Protein AF-R6Z189-F1 (afdb_monomer)

Foldseek 3Di:
DDPVVLVVQLCCQQVVVHKDKFFWDAPVVVVVCVVCVVVSPNQPWDWALPDPPWRTIMIMGHDCVRNVHDDDDPDDDDDDDDPCNVPDDDDDPCNVVVVCVVVVHDPRNDTDD

Structure (mmCIF, N/CA/C/O backbone):
data_AF-R6Z189-F1
#
_entry.id   AF-R6Z189-F1
#
loop_
_atom_site.group_PDB
_atom_site.id
_atom_site.type_symbol
_atom_site.label_atom_id
_atom_site.label_alt_id
_atom_site.label_comp_id
_atom_site.label_asym_id
_atom_site.label_entity_id
_atom_site.label_seq_id
_atom_site.pdbx_PDB_ins_code
_atom_site.Cartn_x
_atom_site.Cartn_y
_atom_site.Cartn_z
_atom_site.occupancy
_atom_site.B_iso_or_equiv
_atom_site.auth_seq_id
_atom_site.auth_comp_id
_atom_site.auth_asym_id
_atom_site.auth_atom_id
_atom_site.pdbx_PDB_model_num
ATOM 1 N N . MET A 1 1 ? -5.215 8.478 -4.243 1.00 91.06 1 MET A N 1
ATOM 2 C CA . MET A 1 1 ? -5.756 8.065 -2.930 1.00 91.06 1 MET A CA 1
ATOM 3 C C . MET A 1 1 ? -6.092 9.303 -2.114 1.00 91.06 1 MET A C 1
ATOM 5 O O . MET A 1 1 ? -5.331 10.253 -2.167 1.00 91.06 1 MET A O 1
ATOM 9 N N . THR A 1 2 ? -7.221 9.329 -1.402 1.00 93.31 2 THR A N 1
ATOM 10 C CA . THR A 1 2 ? -7.619 10.472 -0.554 1.00 93.31 2 THR A CA 1
ATOM 11 C C . THR A 1 2 ? -7.824 10.024 0.890 1.00 93.31 2 THR A C 1
ATOM 13 O O . THR A 1 2 ? -8.087 8.846 1.145 1.00 93.31 2 THR A O 1
ATOM 16 N N . LYS A 1 3 ? -7.769 10.965 1.842 1.00 95.25 3 LYS A N 1
ATOM 17 C CA . LYS A 1 3 ? -8.088 10.696 3.258 1.00 95.25 3 LYS A CA 1
ATOM 18 C C . LYS A 1 3 ? -9.476 10.090 3.447 1.00 95.25 3 LYS A C 1
ATOM 20 O O . LYS A 1 3 ? -9.632 9.171 4.242 1.00 95.25 3 LYS A O 1
ATOM 25 N N . GLU A 1 4 ? -10.467 10.588 2.711 1.00 96.94 4 GLU A N 1
ATOM 26 C CA . GLU A 1 4 ? -11.837 10.060 2.747 1.00 96.94 4 GLU A CA 1
ATOM 27 C C . GLU A 1 4 ? -11.868 8.603 2.289 1.00 96.94 4 GLU A C 1
ATOM 29 O O . GLU A 1 4 ? -12.396 7.750 2.993 1.00 96.94 4 GLU A O 1
ATOM 34 N N . ARG A 1 5 ? -11.177 8.277 1.190 1.00 97.38 5 ARG A N 1
ATOM 35 C CA . ARG A 1 5 ? -11.113 6.900 0.695 1.00 97.38 5 ARG A CA 1
ATOM 36 C C . ARG A 1 5 ? -10.431 5.947 1.681 1.00 97.38 5 ARG A C 1
ATOM 38 O O . ARG A 1 5 ? -10.851 4.798 1.789 1.00 97.38 5 ARG A O 1
ATOM 45 N N . LEU A 1 6 ? -9.396 6.405 2.389 1.00 97.94 6 LEU A N 1
ATOM 46 C CA . LEU A 1 6 ? -8.727 5.630 3.441 1.00 97.94 6 LEU A CA 1
ATOM 47 C C . LEU A 1 6 ? -9.668 5.357 4.623 1.00 97.94 6 LEU A C 1
ATOM 49 O O . LEU A 1 6 ? -9.723 4.227 5.103 1.00 97.94 6 LEU A O 1
ATOM 53 N N . LYS A 1 7 ? -10.443 6.363 5.046 1.00 98.06 7 LYS A N 1
ATOM 54 C CA . LYS A 1 7 ? -11.479 6.214 6.079 1.00 98.06 7 LYS A CA 1
ATOM 55 C C . LYS A 1 7 ? -12.562 5.228 5.650 1.00 98.06 7 LYS A C 1
ATOM 57 O O . LYS A 1 7 ? -12.912 4.357 6.436 1.00 98.06 7 LYS A O 1
ATOM 62 N N . ASP A 1 8 ? -13.016 5.298 4.401 1.00 98.19 8 ASP A N 1
ATOM 63 C CA . ASP A 1 8 ? -14.012 4.364 3.866 1.00 98.19 8 ASP A CA 1
ATOM 64 C C . ASP A 1 8 ? -13.505 2.916 3.865 1.00 98.19 8 ASP A C 1
ATOM 66 O O . ASP A 1 8 ? -14.247 1.997 4.198 1.00 98.19 8 ASP A O 1
ATOM 70 N N . LEU A 1 9 ? -12.243 2.687 3.483 1.00 98.31 9 LEU A N 1
ATOM 71 C CA . LEU A 1 9 ? -11.640 1.349 3.497 1.00 98.31 9 LEU A CA 1
ATOM 72 C C . LEU A 1 9 ? -11.519 0.799 4.925 1.00 98.31 9 LEU A C 1
ATOM 74 O O . LEU A 1 9 ? -11.899 -0.348 5.168 1.00 98.31 9 LEU A O 1
ATOM 78 N N . ALA A 1 10 ? -11.047 1.622 5.864 1.00 98.31 10 ALA A N 1
ATOM 79 C CA . ALA A 1 10 ? -10.958 1.267 7.278 1.00 98.31 10 ALA A CA 1
ATOM 80 C C . ALA A 1 10 ? -12.338 0.927 7.868 1.00 98.31 10 ALA A C 1
ATOM 82 O O . ALA A 1 10 ? -12.503 -0.126 8.483 1.00 98.31 10 ALA A O 1
ATOM 83 N N . GLU A 1 11 ? -13.347 1.761 7.604 1.00 98.31 11 GLU A N 1
ATOM 84 C CA . GLU A 1 11 ? -14.718 1.552 8.077 1.00 98.31 11 GLU A CA 1
ATOM 85 C C . GLU A 1 11 ? -15.339 0.289 7.473 1.00 98.31 11 GLU A C 1
ATOM 87 O O . GLU A 1 11 ? -15.950 -0.509 8.181 1.00 98.31 11 GLU A O 1
ATOM 92 N N . VAL A 1 12 ? -15.162 0.052 6.169 1.00 98.19 12 VAL A N 1
ATOM 93 C CA . VAL A 1 12 ? -15.643 -1.178 5.519 1.00 98.19 12 VAL A CA 1
ATOM 94 C C . VAL A 1 12 ? -14.967 -2.407 6.118 1.00 98.19 12 VAL A C 1
ATOM 96 O O . VAL A 1 12 ? -15.645 -3.405 6.356 1.00 98.19 12 VAL A O 1
ATOM 99 N N . SER A 1 13 ? -13.658 -2.341 6.372 1.00 98.12 13 SER A N 1
ATOM 100 C CA . SER A 1 13 ? -12.909 -3.441 6.980 1.00 98.12 13 SER A CA 1
ATOM 101 C C . SER A 1 13 ? -13.456 -3.786 8.361 1.00 98.12 13 SER A C 1
ATOM 103 O O . SER A 1 13 ? -13.832 -4.929 8.621 1.00 98.12 13 SER A O 1
ATOM 105 N N . PHE A 1 14 ? -13.577 -2.768 9.212 1.00 97.38 14 PHE A N 1
ATOM 106 C CA . PHE A 1 14 ? -14.034 -2.906 10.587 1.00 97.38 14 PHE A CA 1
ATOM 107 C C . PHE A 1 14 ? -15.502 -3.351 10.679 1.00 97.38 14 PHE A C 1
ATOM 109 O O . PHE A 1 14 ? -15.822 -4.311 11.373 1.00 97.38 14 PHE A O 1
ATOM 116 N N . SER A 1 15 ? -16.403 -2.698 9.940 1.00 96.75 15 SER A N 1
ATOM 117 C CA . SER A 1 15 ? -17.846 -2.969 10.018 1.00 96.75 15 SER A CA 1
ATOM 118 C C . SER A 1 15 ? -18.260 -4.302 9.391 1.00 96.75 15 SER A C 1
ATOM 120 O O . SER A 1 15 ? -19.250 -4.898 9.816 1.00 96.75 15 SER A O 1
ATOM 122 N N . GLN A 1 16 ? -17.533 -4.775 8.374 1.00 96.44 16 GLN A N 1
ATOM 123 C CA . GLN A 1 16 ? -17.882 -5.994 7.636 1.00 96.44 16 GLN A CA 1
ATOM 124 C C . GLN A 1 16 ? -17.000 -7.192 7.994 1.00 96.44 16 GLN A C 1
ATOM 126 O O . GLN A 1 16 ? -17.260 -8.287 7.498 1.00 96.44 16 GLN A O 1
ATOM 131 N N . GLY A 1 17 ? -15.977 -7.000 8.832 1.00 95.38 17 GLY A N 1
ATOM 132 C CA . GLY A 1 17 ? -15.070 -8.064 9.258 1.00 95.38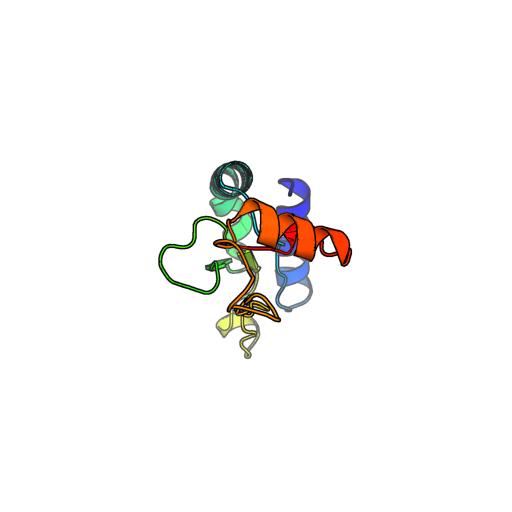 17 GLY A CA 1
ATOM 133 C C . GLY A 1 17 ? -14.297 -8.689 8.096 1.00 95.38 17 GLY A C 1
ATOM 134 O O . GLY A 1 17 ? -14.162 -9.911 8.042 1.00 95.38 17 GLY A O 1
ATOM 135 N N . ARG A 1 18 ? -13.868 -7.876 7.120 1.00 96.56 18 ARG A N 1
ATOM 136 C CA . ARG A 1 18 ? -13.133 -8.352 5.938 1.00 96.56 18 ARG A CA 1
ATOM 137 C C . ARG A 1 18 ? -11.940 -7.476 5.620 1.00 96.56 18 ARG A C 1
ATOM 139 O O . ARG A 1 18 ? -11.997 -6.268 5.808 1.00 96.56 18 ARG A O 1
ATOM 146 N N . TYR A 1 19 ? -10.898 -8.062 5.045 1.00 98.44 19 TYR A N 1
ATOM 147 C CA . TYR A 1 19 ? -9.748 -7.284 4.608 1.00 98.44 19 TYR A CA 1
ATOM 148 C C . TYR A 1 19 ? -10.112 -6.326 3.478 1.00 98.44 19 TYR A C 1
ATOM 150 O O . TYR A 1 19 ? -10.880 -6.645 2.565 1.00 98.44 19 TYR A O 1
ATOM 158 N N . THR A 1 20 ? -9.529 -5.134 3.534 1.00 98.44 20 THR A N 1
ATOM 159 C CA . THR A 1 20 ? -9.571 -4.182 2.426 1.00 98.44 20 THR A CA 1
ATOM 160 C C . THR A 1 20 ? -8.175 -3.673 2.123 1.00 98.44 20 THR A C 1
ATOM 162 O O . THR A 1 20 ? -7.288 -3.685 2.977 1.00 98.44 20 THR A O 1
ATOM 165 N N . PHE A 1 21 ? -7.975 -3.244 0.881 1.00 98.38 21 PHE A N 1
ATOM 166 C CA . PHE A 1 21 ? -6.663 -2.897 0.362 1.00 98.38 21 PHE A CA 1
ATOM 167 C C . PHE A 1 21 ? -6.732 -1.583 -0.400 1.00 98.38 21 PHE A C 1
ATOM 169 O O . PHE A 1 21 ? -7.707 -1.302 -1.103 1.00 98.38 21 PHE A O 1
ATOM 176 N N . THR A 1 22 ? -5.678 -0.786 -0.286 1.00 98.12 22 THR A N 1
ATOM 177 C CA . THR A 1 22 ? -5.448 0.322 -1.209 1.00 98.12 22 THR A CA 1
ATOM 178 C C . THR A 1 22 ? -4.856 -0.192 -2.523 1.00 98.12 22 THR A C 1
ATOM 180 O O . THR A 1 22 ? -4.418 -1.334 -2.638 1.00 98.12 22 THR A O 1
ATOM 183 N N . HIS A 1 23 ? -4.772 0.683 -3.519 1.00 97.12 23 HIS A N 1
ATOM 184 C CA . HIS A 1 23 ? -3.765 0.540 -4.570 1.00 97.12 23 HIS A CA 1
ATOM 185 C C . HIS A 1 23 ? -2.363 0.876 -4.021 1.00 97.12 23 HIS A C 1
ATOM 187 O O . HIS A 1 23 ? -2.221 1.206 -2.838 1.00 97.12 23 HIS A O 1
ATOM 193 N N . PHE A 1 24 ? -1.321 0.792 -4.852 1.00 97.50 24 PHE A N 1
ATOM 194 C CA . PHE A 1 24 ? 0.002 1.265 -4.452 1.00 97.50 24 PHE A CA 1
ATOM 195 C C . PHE A 1 24 ? -0.014 2.781 -4.277 1.00 97.50 24 PHE A C 1
ATOM 197 O O . PHE A 1 24 ? -0.379 3.528 -5.184 1.00 97.50 24 PHE A O 1
ATOM 204 N N . LEU A 1 25 ? 0.428 3.224 -3.109 1.00 97.25 25 LEU A N 1
ATOM 205 C CA . LEU A 1 25 ? 0.534 4.622 -2.741 1.00 97.25 25 LEU A CA 1
ATOM 206 C C . LEU A 1 25 ? 1.895 5.176 -3.152 1.00 97.25 25 LEU A C 1
ATOM 208 O O . LEU A 1 25 ? 2.946 4.588 -2.877 1.00 97.25 25 LEU A O 1
ATOM 212 N N . SER A 1 26 ? 1.879 6.349 -3.774 1.00 94.94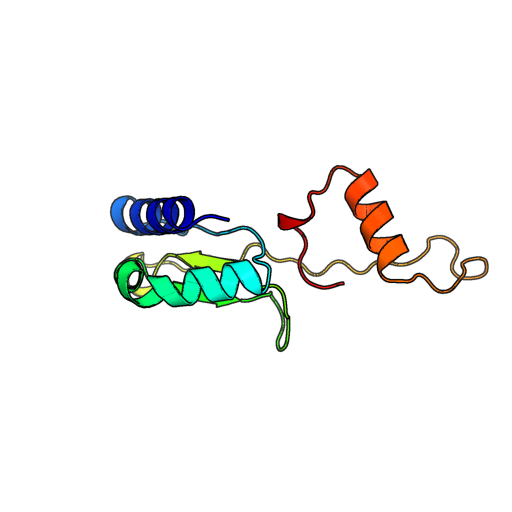 26 SER A N 1
ATOM 213 C CA . SER A 1 26 ? 3.067 7.189 -3.923 1.00 94.94 26 SER A CA 1
ATOM 214 C C . SER A 1 26 ? 3.558 7.707 -2.566 1.00 94.94 26 SER A C 1
ATOM 216 O O . SER A 1 26 ? 2.814 7.693 -1.588 1.00 94.94 26 SER A O 1
ATOM 218 N N . LEU A 1 27 ? 4.793 8.216 -2.506 1.00 94.50 27 LEU A N 1
ATOM 219 C CA . LEU A 1 27 ? 5.355 8.792 -1.274 1.00 94.50 27 LEU A CA 1
ATOM 220 C C . LEU A 1 27 ? 4.474 9.910 -0.694 1.00 94.50 27 LEU A C 1
ATOM 222 O O . LEU A 1 27 ? 4.225 9.933 0.502 1.00 94.50 27 LEU A O 1
ATOM 226 N N . ALA A 1 28 ? 3.924 10.779 -1.548 1.00 95.31 28 ALA A N 1
ATOM 227 C CA . ALA A 1 28 ? 3.032 11.852 -1.108 1.00 95.31 28 ALA A CA 1
ATOM 228 C C . ALA A 1 28 ? 1.726 11.320 -0.486 1.00 95.31 28 ALA A C 1
ATOM 230 O O . ALA A 1 28 ? 1.242 11.860 0.504 1.00 95.31 28 ALA A O 1
ATOM 231 N N . GLU A 1 29 ? 1.161 10.246 -1.042 1.00 96.94 29 GLU A N 1
ATOM 232 C CA . GLU A 1 29 ? -0.041 9.611 -0.487 1.00 96.94 29 GLU A CA 1
ATOM 233 C C . GLU A 1 29 ? 0.263 8.836 0.801 1.00 96.94 29 GLU A C 1
ATOM 235 O O . GLU A 1 29 ? -0.586 8.772 1.688 1.00 96.94 29 GLU A O 1
ATOM 240 N N . GLN A 1 30 ? 1.465 8.264 0.923 1.00 97.12 30 GLN A N 1
ATOM 241 C CA . GLN A 1 30 ? 1.930 7.636 2.161 1.00 97.12 30 GLN A CA 1
ATOM 242 C C . GLN A 1 30 ? 2.101 8.674 3.270 1.00 97.12 30 GLN A C 1
ATOM 244 O O . GLN A 1 30 ? 1.600 8.461 4.372 1.00 97.12 30 GLN A O 1
ATOM 249 N N . ASP A 1 31 ? 2.726 9.816 2.974 1.00 96.69 31 ASP A N 1
ATOM 250 C CA . ASP A 1 31 ? 2.827 10.935 3.913 1.00 96.69 31 ASP A CA 1
ATOM 251 C C . ASP A 1 31 ? 1.435 11.375 4.377 1.00 96.69 31 ASP A C 1
ATOM 253 O O . ASP A 1 31 ? 1.189 11.529 5.575 1.00 96.69 31 ASP A O 1
ATOM 257 N N . GLU A 1 32 ? 0.489 11.510 3.443 1.00 96.56 32 GLU A N 1
ATOM 258 C CA . GLU A 1 32 ? -0.889 11.864 3.764 1.00 96.56 32 GLU A CA 1
ATOM 259 C C . GLU A 1 32 ? -1.569 10.812 4.653 1.00 96.56 32 GLU A C 1
ATOM 261 O O . GLU A 1 32 ? -2.230 11.175 5.633 1.00 96.56 32 GLU A O 1
ATOM 266 N N . PHE A 1 33 ? -1.373 9.525 4.360 1.00 97.81 33 PHE A N 1
ATOM 267 C CA . PHE A 1 33 ? -1.850 8.425 5.191 1.00 97.81 33 PHE A CA 1
ATOM 268 C C . PHE A 1 33 ? -1.290 8.504 6.614 1.00 97.81 33 PHE A C 1
ATOM 270 O O . PHE A 1 33 ? -2.071 8.453 7.562 1.00 97.81 33 PHE A O 1
ATOM 277 N N . TYR A 1 34 ? 0.020 8.700 6.790 1.00 97.56 34 TYR A N 1
ATOM 278 C CA . TYR A 1 34 ? 0.629 8.772 8.121 1.00 97.56 34 TYR A CA 1
ATOM 279 C C . TYR A 1 34 ? 0.093 9.938 8.960 1.00 97.56 34 TYR A C 1
ATOM 281 O O . TYR A 1 34 ? 0.072 9.847 10.187 1.00 97.56 34 TYR A O 1
ATOM 289 N N . THR A 1 35 ? -0.419 11.004 8.332 1.00 97.62 35 THR A N 1
ATOM 290 C CA . THR A 1 35 ? -1.092 12.084 9.076 1.00 97.62 35 THR A CA 1
ATOM 291 C C . THR A 1 35 ? -2.413 11.659 9.721 1.00 97.62 35 THR A C 1
ATOM 293 O O . THR A 1 35 ? -2.815 12.273 10.706 1.00 97.62 35 THR A O 1
ATOM 296 N N . ILE A 1 36 ? -3.086 10.636 9.184 1.00 97.38 36 ILE A N 1
ATOM 297 C CA . ILE A 1 36 ? -4.381 10.139 9.679 1.00 97.38 36 ILE A CA 1
ATOM 298 C C . ILE A 1 36 ? -4.317 8.712 10.235 1.00 97.38 36 ILE A C 1
ATOM 300 O O . ILE A 1 36 ? -5.296 8.249 10.808 1.00 97.38 36 ILE A O 1
ATOM 304 N N . GLU A 1 37 ? -3.185 8.018 10.101 1.00 98.06 37 GLU A N 1
ATOM 305 C CA . GLU A 1 37 ? -2.957 6.650 10.589 1.00 98.06 37 GLU A CA 1
ATOM 306 C C . GLU A 1 37 ? -3.435 6.437 12.036 1.00 98.06 37 GLU A C 1
ATOM 308 O O . GLU A 1 37 ? -4.165 5.469 12.257 1.00 98.06 37 GLU A O 1
ATOM 313 N N . PRO A 1 38 ? -3.175 7.350 13.001 1.00 98.12 38 PRO A N 1
ATOM 314 C CA . PRO A 1 38 ? -3.682 7.201 14.365 1.00 98.12 38 PRO A CA 1
ATOM 315 C C . PRO A 1 38 ? -5.211 7.123 14.468 1.00 98.12 38 PRO A C 1
ATOM 317 O O . PRO A 1 38 ? -5.719 6.421 15.340 1.00 98.12 38 PRO A O 1
ATOM 320 N N . GLU A 1 39 ? -5.946 7.812 13.587 1.00 97.81 39 GLU A N 1
ATOM 321 C CA . GLU A 1 39 ? -7.415 7.779 13.544 1.00 97.81 39 GLU A CA 1
ATOM 322 C C . GLU A 1 39 ? -7.946 6.448 13.001 1.00 97.81 39 GLU A C 1
ATOM 324 O O . GLU A 1 39 ? -9.086 6.101 13.281 1.00 97.81 39 GLU A O 1
ATOM 329 N N . LEU A 1 40 ? -7.143 5.710 12.230 1.00 98.06 40 LEU A N 1
ATOM 330 C CA . LEU A 1 40 ? -7.555 4.503 11.505 1.00 98.06 40 LEU A CA 1
ATOM 331 C C . LEU A 1 40 ? -7.157 3.198 12.210 1.00 98.06 40 LEU A C 1
ATOM 333 O O . LEU A 1 40 ? -7.537 2.119 11.760 1.00 98.06 40 LEU A O 1
ATOM 337 N N . ARG A 1 41 ? -6.398 3.270 13.314 1.00 96.69 41 ARG A N 1
ATOM 338 C CA . ARG A 1 41 ? -5.834 2.092 14.006 1.00 96.69 41 ARG A CA 1
ATOM 339 C C . ARG A 1 41 ? -6.869 1.060 14.440 1.00 96.69 41 ARG A C 1
ATOM 341 O O . ARG A 1 41 ? -6.530 -0.113 14.544 1.00 96.69 41 ARG A O 1
ATOM 348 N N . TYR A 1 42 ? -8.109 1.488 14.674 1.00 96.44 42 TYR A N 1
ATOM 349 C CA . TYR A 1 42 ? -9.212 0.602 15.047 1.00 96.44 42 TYR A CA 1
ATOM 350 C C . TYR A 1 42 ? -9.518 -0.463 13.983 1.00 96.44 42 TYR A C 1
ATOM 352 O O . TYR A 1 42 ? -10.093 -1.486 14.319 1.00 96.44 42 TYR A O 1
ATOM 360 N N . ALA A 1 43 ? -9.156 -0.237 12.716 1.00 97.25 43 ALA A N 1
ATOM 361 C CA . ALA A 1 43 ? -9.446 -1.165 11.627 1.00 97.25 43 ALA A CA 1
ATOM 362 C C . ALA A 1 43 ? -8.345 -2.218 11.403 1.00 97.25 43 ALA A C 1
ATOM 364 O O . ALA A 1 43 ? -8.472 -3.020 10.478 1.00 97.25 43 ALA A O 1
ATOM 365 N N . GLY A 1 44 ? -7.264 -2.198 12.197 1.00 97.12 44 GLY A N 1
ATOM 366 C CA . GLY A 1 44 ? -6.044 -2.976 11.956 1.00 97.12 44 GLY A CA 1
ATOM 367 C C . GLY A 1 44 ? -5.294 -2.464 10.725 1.00 97.12 44 GLY A C 1
ATOM 368 O O . GLY A 1 44 ? -5.892 -2.253 9.679 1.00 97.12 44 GLY A O 1
ATOM 369 N N . ILE A 1 45 ? -3.987 -2.219 10.826 1.00 98.00 45 ILE A N 1
ATOM 370 C CA . ILE A 1 45 ? -3.205 -1.619 9.733 1.00 98.00 45 ILE A CA 1
ATOM 371 C C . ILE A 1 45 ? -1.956 -2.454 9.481 1.00 98.00 45 ILE A C 1
ATOM 373 O O . ILE A 1 45 ? -1.177 -2.730 10.390 1.00 98.00 45 ILE A O 1
ATOM 377 N N . THR A 1 46 ? -1.729 -2.818 8.223 1.00 97.56 46 THR A N 1
ATOM 378 C CA . THR A 1 46 ? -0.460 -3.377 7.749 1.00 97.56 46 THR A CA 1
ATOM 379 C C . THR A 1 46 ? -0.042 -2.655 6.472 1.00 97.56 46 THR A C 1
ATOM 381 O O . THR A 1 46 ? -0.883 -2.379 5.619 1.00 97.56 46 THR A O 1
ATOM 384 N N . VAL A 1 47 ? 1.251 -2.369 6.317 1.00 97.12 47 VAL A N 1
ATOM 385 C CA . VAL A 1 47 ? 1.811 -1.697 5.135 1.00 97.12 47 VAL A CA 1
ATOM 386 C C . VAL A 1 47 ? 2.847 -2.613 4.489 1.00 97.12 47 VAL A C 1
ATOM 388 O O . VAL A 1 47 ? 3.704 -3.154 5.186 1.00 97.12 47 VAL A O 1
ATOM 391 N N . SER A 1 48 ? 2.750 -2.825 3.176 1.00 96.88 48 SER A N 1
ATOM 392 C CA . SER A 1 48 ? 3.714 -3.634 2.424 1.00 96.88 48 SER A CA 1
ATOM 393 C C . SER A 1 48 ? 3.735 -3.276 0.939 1.00 96.88 48 SER A C 1
ATOM 395 O O . SER A 1 48 ? 2.688 -3.107 0.318 1.00 96.88 48 SER A O 1
ATOM 397 N N . GLY A 1 49 ? 4.927 -3.222 0.345 1.00 95.19 49 GLY A N 1
ATOM 398 C CA . GLY A 1 49 ? 5.135 -3.117 -1.101 1.00 95.19 49 GLY A CA 1
ATOM 399 C C . GLY A 1 49 ? 5.457 -4.462 -1.759 1.00 95.19 49 GLY A C 1
ATOM 400 O O . GLY A 1 49 ? 5.790 -4.509 -2.940 1.00 95.19 49 GLY A O 1
ATOM 401 N N . GLY A 1 50 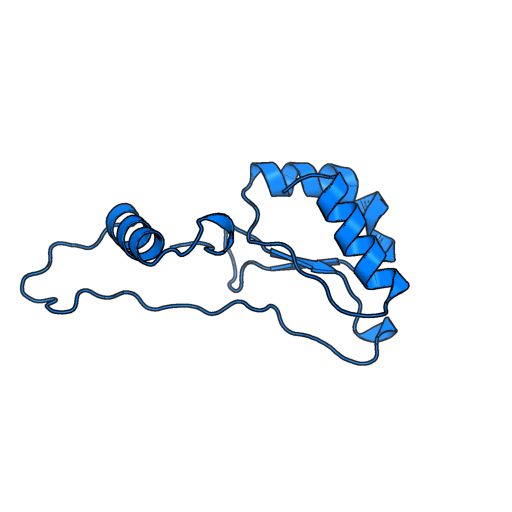? 5.364 -5.568 -1.010 1.00 93.12 50 GLY A N 1
ATOM 402 C CA . GLY A 1 50 ? 5.616 -6.936 -1.481 1.00 93.12 50 GLY A CA 1
ATOM 403 C C . GLY A 1 50 ? 7.065 -7.417 -1.346 1.00 93.12 50 GLY A C 1
ATOM 404 O O . GLY A 1 50 ? 7.288 -8.623 -1.287 1.00 93.12 50 GLY A O 1
ATOM 405 N N . CYS A 1 51 ? 8.029 -6.500 -1.233 1.00 89.81 51 CYS A N 1
ATOM 406 C CA . CYS A 1 51 ? 9.440 -6.786 -0.965 1.00 89.81 51 CYS A CA 1
ATOM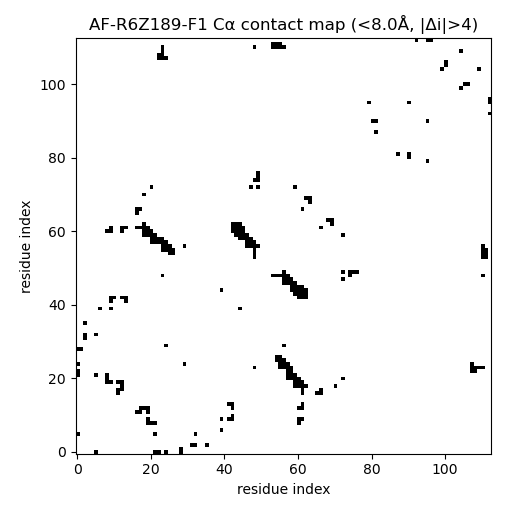 407 C C . CYS A 1 51 ? 10.032 -5.732 -0.019 1.00 89.81 51 CYS A C 1
ATOM 409 O O . CYS A 1 51 ? 9.557 -4.593 0.031 1.00 89.81 51 CYS A O 1
ATOM 411 N N . ASP A 1 52 ? 11.115 -6.093 0.667 1.00 89.38 52 ASP A N 1
ATOM 412 C CA . ASP A 1 52 ? 11.867 -5.167 1.514 1.00 89.38 52 ASP A CA 1
ATOM 413 C C . ASP A 1 52 ? 12.455 -4.011 0.693 1.00 89.38 52 ASP A C 1
ATOM 415 O O . ASP A 1 52 ? 13.019 -4.214 -0.383 1.00 89.38 52 ASP A O 1
ATOM 419 N N . GLY A 1 53 ? 12.347 -2.791 1.226 1.00 89.25 53 GLY A N 1
ATOM 420 C CA . GLY A 1 53 ? 12.945 -1.592 0.627 1.00 89.25 53 GLY A CA 1
ATOM 421 C C . GLY A 1 53 ? 12.191 -1.008 -0.570 1.00 89.25 53 GLY A C 1
ATOM 422 O O . GLY A 1 53 ? 12.747 -0.165 -1.266 1.00 89.25 53 GLY A O 1
ATOM 423 N N . THR A 1 54 ? 10.952 -1.436 -0.809 1.00 93.44 54 THR A N 1
ATOM 424 C CA . THR A 1 54 ? 10.085 -0.849 -1.840 1.00 93.44 54 THR A CA 1
ATOM 425 C C . THR A 1 54 ? 9.665 0.582 -1.473 1.00 93.44 54 THR A C 1
ATOM 427 O O . THR A 1 54 ? 9.354 0.875 -0.319 1.00 93.44 54 THR A O 1
ATOM 430 N N . GLU A 1 55 ? 9.639 1.496 -2.439 1.00 94.44 55 GLU A N 1
ATOM 431 C CA . GLU A 1 55 ? 9.175 2.874 -2.253 1.00 94.44 55 GLU A CA 1
ATOM 432 C C . GLU A 1 55 ? 7.650 2.942 -2.290 1.00 94.44 55 GLU A C 1
ATOM 434 O O . GLU A 1 55 ? 7.034 3.625 -1.472 1.00 94.44 55 GLU A O 1
ATOM 439 N N . ARG A 1 56 ? 7.018 2.229 -3.227 1.00 95.62 56 ARG A N 1
ATOM 440 C CA . ARG A 1 56 ? 5.558 2.170 -3.335 1.00 95.62 56 ARG A CA 1
ATOM 441 C C . ARG A 1 56 ? 4.984 1.091 -2.433 1.00 95.62 56 ARG A C 1
ATOM 443 O O . ARG A 1 56 ? 5.287 -0.089 -2.582 1.00 95.62 56 ARG A O 1
ATOM 450 N N . GLN A 1 57 ? 4.085 1.502 -1.547 1.00 97.12 57 GLN A N 1
ATOM 451 C CA . GLN A 1 57 ? 3.486 0.637 -0.536 1.00 97.12 57 GLN A CA 1
ATOM 452 C C . GLN A 1 57 ? 1.978 0.488 -0.744 1.00 97.12 57 GLN A C 1
ATOM 454 O O . GLN A 1 57 ? 1.312 1.417 -1.195 1.00 97.12 57 GLN A O 1
ATOM 459 N N . MET A 1 58 ? 1.428 -0.662 -0.375 1.00 98.00 58 MET A N 1
ATOM 460 C CA . MET A 1 58 ? -0.007 -0.899 -0.239 1.00 98.00 58 MET A CA 1
ATOM 461 C C . MET A 1 58 ? -0.372 -0.948 1.245 1.00 98.00 58 MET A C 1
ATOM 463 O O . MET A 1 58 ? 0.390 -1.469 2.060 1.00 98.00 58 MET A O 1
ATOM 467 N N . ILE A 1 59 ? -1.551 -0.440 1.593 1.00 98.19 59 ILE A N 1
ATOM 468 C CA . ILE A 1 59 ? -2.117 -0.544 2.937 1.00 98.19 59 ILE A CA 1
ATOM 469 C C . ILE A 1 59 ? -3.193 -1.621 2.918 1.00 98.19 59 ILE A C 1
ATOM 471 O O . ILE A 1 59 ? -4.074 -1.610 2.057 1.00 98.19 59 ILE A O 1
ATOM 475 N N . ARG A 1 60 ? -3.122 -2.529 3.888 1.00 98.31 60 ARG A N 1
ATOM 476 C CA . ARG A 1 60 ? -4.153 -3.514 4.206 1.00 98.31 60 ARG A CA 1
ATOM 477 C C . ARG A 1 60 ? -4.810 -3.115 5.520 1.00 98.31 60 ARG A C 1
ATOM 479 O O . ARG A 1 60 ? -4.108 -2.949 6.520 1.00 98.31 60 ARG A O 1
ATOM 486 N N . PHE A 1 61 ? -6.134 -3.015 5.510 1.00 98.56 61 PHE A N 1
ATOM 487 C CA . PHE A 1 61 ? -6.935 -2.935 6.726 1.00 98.56 61 PHE A CA 1
ATOM 488 C C . PHE A 1 61 ? -7.468 -4.315 7.098 1.00 98.56 61 PHE A C 1
ATOM 490 O O . PHE A 1 61 ? -7.843 -5.082 6.209 1.00 98.56 61 PHE A O 1
ATOM 497 N N . GLY A 1 62 ? -7.480 -4.618 8.393 1.00 97.69 62 GLY A N 1
ATOM 498 C CA . GLY A 1 62 ? -7.940 -5.880 8.970 1.00 97.69 62 GLY A CA 1
ATOM 499 C C . GLY A 1 62 ? -6.929 -6.504 9.932 1.00 97.69 62 GLY A C 1
ATOM 500 O O . GLY A 1 62 ? -5.718 -6.306 9.802 1.00 97.69 62 GLY A O 1
ATOM 501 N N . SER A 1 63 ? -7.426 -7.291 10.887 1.00 95.12 63 SER A N 1
ATOM 502 C CA . SER A 1 63 ? -6.622 -8.009 11.885 1.00 95.12 63 SER A CA 1
ATOM 503 C C . SER A 1 63 ? -6.924 -9.511 11.825 1.00 95.12 63 SER A C 1
ATOM 505 O O . SER A 1 63 ? -8.095 -9.892 11.899 1.00 95.12 63 SER A O 1
ATOM 507 N N . PRO A 1 64 ? -5.895 -10.378 11.723 1.00 93.88 64 PRO A N 1
ATOM 508 C CA . PRO A 1 64 ? -6.093 -11.822 11.812 1.00 93.88 64 PRO A CA 1
ATOM 509 C C . PRO A 1 64 ? -6.710 -12.255 13.142 1.00 93.88 64 PRO A C 1
ATOM 511 O O . PRO A 1 64 ? -7.489 -13.207 13.180 1.00 93.88 64 PRO A O 1
ATOM 514 N N . GLU A 1 65 ? -6.376 -11.557 14.230 1.00 92.56 65 GLU A N 1
ATOM 515 C CA . GLU A 1 65 ? -6.918 -11.827 15.559 1.00 92.56 65 GLU A CA 1
ATOM 516 C C . GLU A 1 65 ? -8.423 -11.547 15.631 1.00 92.56 65 GLU A C 1
ATOM 518 O O . GLU A 1 65 ? -9.160 -12.330 16.229 1.00 92.56 65 GLU A O 1
ATOM 523 N N . GLU A 1 66 ? -8.884 -10.457 15.012 1.00 91.94 66 GLU A N 1
ATOM 524 C CA . GLU A 1 66 ? -10.301 -10.081 15.001 1.00 91.94 66 GLU A CA 1
ATOM 525 C C . GLU A 1 66 ? -11.118 -10.913 14.010 1.00 91.94 66 GLU A C 1
ATOM 527 O O . GLU A 1 66 ? -12.244 -11.311 14.311 1.00 91.94 66 GLU A O 1
ATOM 532 N N . PHE A 1 67 ? -10.565 -11.187 12.827 1.00 94.75 67 PHE A N 1
ATOM 533 C CA . PHE A 1 67 ? -11.305 -11.843 11.747 1.00 94.75 67 PHE A CA 1
ATOM 534 C C . PHE A 1 67 ? -11.215 -13.373 11.811 1.00 94.75 67 PHE A C 1
ATOM 536 O O . PHE A 1 67 ? -12.057 -14.069 11.244 1.00 94.75 67 PHE A O 1
ATOM 543 N N . GLY A 1 68 ? -10.212 -13.921 12.505 1.00 95.12 68 GLY A N 1
ATOM 544 C CA . GLY A 1 68 ? -9.983 -15.364 12.615 1.00 95.12 68 GLY A CA 1
ATOM 545 C C . GLY A 1 68 ? -9.393 -16.005 11.353 1.00 95.12 68 GLY A C 1
ATOM 546 O O . GLY A 1 68 ? -9.322 -17.231 11.259 1.00 95.12 68 GLY A O 1
ATOM 547 N N . TYR A 1 69 ? -8.973 -15.196 10.381 1.00 95.06 69 TYR A N 1
ATOM 548 C CA . TYR A 1 69 ? -8.271 -15.613 9.171 1.00 95.06 69 TYR A CA 1
ATOM 549 C C . TYR A 1 69 ? -7.319 -14.506 8.728 1.00 95.06 69 TYR A C 1
ATOM 551 O O . TYR A 1 69 ? -7.528 -13.352 9.079 1.00 95.06 69 TYR A O 1
ATOM 559 N N . GLU A 1 70 ? -6.301 -14.843 7.938 1.00 95.06 70 GLU A N 1
ATOM 560 C CA . GLU A 1 70 ? -5.413 -13.854 7.327 1.00 95.06 70 GLU A CA 1
ATOM 561 C C . GLU A 1 70 ? -5.544 -13.870 5.803 1.00 95.06 70 GLU A C 1
ATOM 563 O O . GLU A 1 70 ? -5.572 -14.932 5.179 1.00 95.06 70 GLU A O 1
ATOM 568 N N . GLU A 1 71 ? -5.591 -12.682 5.200 1.00 96.94 71 GLU A N 1
ATOM 569 C CA . GLU A 1 71 ? -5.548 -12.495 3.751 1.00 96.94 71 GLU A CA 1
ATOM 570 C C . GLU A 1 71 ? -4.235 -11.821 3.346 1.00 96.94 71 GLU A C 1
ATOM 572 O O . GLU A 1 71 ? -3.920 -10.716 3.795 1.00 96.94 71 GLU A O 1
ATOM 577 N N . ALA A 1 72 ? -3.443 -12.495 2.511 1.00 96.06 72 ALA A N 1
ATOM 578 C CA . ALA A 1 72 ? -2.176 -11.960 2.024 1.00 96.06 72 ALA A CA 1
ATOM 579 C C . ALA A 1 72 ? -2.391 -10.725 1.136 1.00 96.06 72 ALA A C 1
ATOM 581 O O . ALA A 1 72 ? -3.433 -10.565 0.504 1.00 96.06 72 ALA A O 1
ATOM 582 N N . PHE A 1 73 ? -1.370 -9.871 1.042 1.00 97.06 73 PHE A N 1
ATOM 583 C CA . PHE A 1 73 ? -1.390 -8.774 0.080 1.00 97.06 73 PHE A CA 1
ATOM 584 C C . PHE A 1 73 ? -1.546 -9.320 -1.349 1.00 97.06 73 PHE A C 1
ATOM 586 O O . PHE A 1 73 ? -0.815 -10.242 -1.723 1.00 97.06 73 PHE A O 1
ATOM 593 N N . PRO A 1 74 ? -2.429 -8.736 -2.178 1.00 96.12 74 PRO A N 1
ATOM 594 C CA . PRO A 1 74 ? -2.619 -9.140 -3.569 1.00 96.12 74 PRO A CA 1
ATOM 595 C C . PRO A 1 74 ? -1.497 -8.589 -4.470 1.00 96.12 74 PRO A C 1
ATOM 597 O O . PRO A 1 74 ? -1.750 -7.950 -5.489 1.00 96.12 74 PRO A O 1
ATOM 600 N N . ILE A 1 75 ? -0.238 -8.803 -4.080 1.00 96.06 75 ILE A N 1
ATOM 601 C CA . ILE A 1 75 ? 0.956 -8.312 -4.773 1.00 96.06 75 ILE A CA 1
ATOM 602 C C . ILE A 1 75 ? 1.687 -9.498 -5.401 1.00 96.06 75 ILE A C 1
ATOM 604 O O . ILE A 1 75 ? 1.966 -10.496 -4.740 1.00 96.06 75 ILE A O 1
ATOM 608 N N . SER A 1 76 ? 2.038 -9.372 -6.682 1.00 94.12 76 SER A N 1
ATOM 609 C CA . SER A 1 76 ? 2.842 -10.361 -7.402 1.00 94.12 76 SER A CA 1
ATOM 610 C C . SER A 1 76 ? 3.985 -9.679 -8.143 1.00 94.12 76 SER A C 1
ATOM 612 O O . SER A 1 76 ? 3.774 -8.700 -8.856 1.00 94.12 76 SER A O 1
ATOM 614 N N . CYS A 1 77 ? 5.191 -10.235 -8.028 1.00 91.75 77 CYS A N 1
ATOM 615 C CA . CYS A 1 77 ? 6.347 -9.786 -8.798 1.00 91.75 77 CYS A CA 1
ATOM 616 C C . CYS A 1 77 ? 6.263 -10.312 -10.239 1.00 91.75 77 CYS A C 1
ATOM 618 O O . CYS A 1 77 ? 6.011 -11.500 -10.461 1.00 91.75 77 CYS A O 1
ATOM 620 N N . ILE A 1 78 ? 6.482 -9.434 -11.220 1.00 89.31 78 ILE A N 1
ATOM 621 C CA . ILE A 1 78 ? 6.470 -9.776 -12.645 1.00 89.31 78 ILE A CA 1
ATOM 622 C C . ILE A 1 78 ? 7.867 -9.562 -13.215 1.00 89.31 78 ILE A C 1
ATOM 624 O O . ILE A 1 78 ? 8.395 -8.453 -13.225 1.00 89.31 78 ILE A O 1
ATOM 628 N N . HIS A 1 79 ? 8.452 -10.625 -13.760 1.00 88.50 79 HIS A N 1
ATOM 629 C CA . HIS A 1 79 ? 9.734 -10.532 -14.444 1.00 88.50 79 HIS A CA 1
ATOM 630 C C . HIS A 1 79 ? 9.535 -10.101 -15.903 1.00 88.50 79 HIS A C 1
ATOM 632 O O . HIS A 1 79 ? 9.074 -10.878 -16.742 1.00 88.50 79 HIS A O 1
ATOM 638 N N . CYS A 1 80 ? 9.923 -8.865 -16.212 1.00 85.06 80 CYS A N 1
ATOM 639 C CA . CYS A 1 80 ? 9.881 -8.320 -17.565 1.00 85.06 80 CYS A CA 1
ATOM 640 C C . CYS A 1 80 ? 11.194 -8.592 -18.312 1.00 85.06 80 CYS A C 1
ATOM 642 O O . CYS A 1 80 ? 12.277 -8.304 -17.808 1.00 85.06 80 CYS A O 1
ATOM 644 N N . ARG A 1 81 ? 11.106 -9.118 -19.540 1.00 83.25 81 ARG A N 1
ATOM 645 C CA . ARG A 1 81 ? 12.269 -9.324 -20.418 1.00 83.25 81 ARG A CA 1
ATOM 646 C C . ARG A 1 81 ? 11.915 -9.080 -21.885 1.00 83.25 81 ARG A C 1
ATOM 648 O O . ARG A 1 81 ? 10.805 -9.423 -22.298 1.00 83.25 81 ARG A O 1
ATOM 655 N N . PRO A 1 82 ? 12.849 -8.563 -22.700 1.00 81.88 82 PRO A N 1
ATOM 656 C CA . PRO A 1 82 ? 12.634 -8.460 -24.136 1.00 81.88 82 PRO A CA 1
ATOM 657 C C . PRO A 1 82 ? 12.487 -9.853 -24.762 1.00 81.88 82 PRO A C 1
ATOM 659 O O . PRO A 1 82 ? 13.248 -10.771 -24.446 1.00 81.88 82 PRO A O 1
ATOM 662 N N . MET A 1 83 ? 11.543 -10.004 -25.697 1.00 81.19 83 MET A N 1
ATOM 663 C CA . MET A 1 83 ? 11.319 -11.274 -26.405 1.00 81.19 83 MET A CA 1
ATOM 664 C C . MET A 1 83 ? 12.551 -11.724 -27.202 1.00 81.19 83 MET A C 1
ATOM 666 O O . MET A 1 83 ? 12.866 -12.911 -27.245 1.00 81.19 83 MET A O 1
ATOM 670 N N . ALA A 1 84 ? 13.269 -10.775 -27.807 1.00 84.69 84 ALA A N 1
ATOM 671 C CA . ALA A 1 84 ? 14.449 -11.026 -28.624 1.00 84.69 84 ALA A CA 1
ATOM 672 C C . ALA A 1 84 ? 15.688 -10.358 -28.007 1.00 84.69 84 ALA A C 1
ATOM 674 O O . ALA A 1 84 ? 16.245 -9.420 -28.567 1.00 84.69 84 ALA A O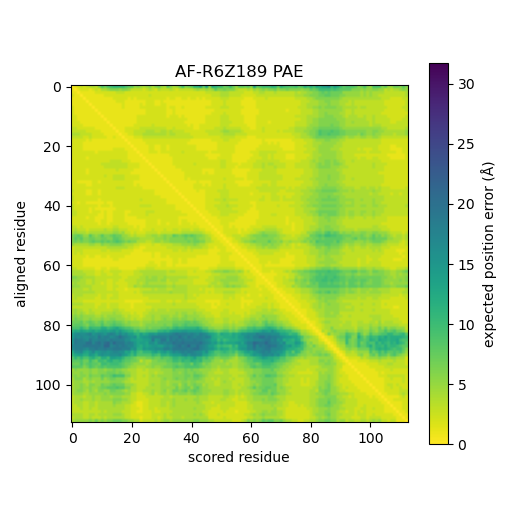 1
ATOM 675 N N . ALA A 1 85 ? 16.132 -10.852 -26.846 1.00 77.56 85 ALA A N 1
ATOM 676 C CA . ALA A 1 85 ? 17.214 -10.251 -26.051 1.00 77.56 85 ALA A CA 1
ATOM 677 C C . ALA A 1 85 ? 18.520 -9.969 -26.825 1.00 77.56 85 ALA A C 1
ATOM 679 O O . ALA A 1 85 ? 19.241 -9.043 -26.481 1.00 77.56 85 ALA A O 1
ATOM 680 N N . LYS A 1 86 ? 18.816 -10.730 -27.889 1.00 78.56 86 LYS A N 1
ATOM 681 C CA . LYS A 1 86 ? 20.003 -10.525 -28.744 1.00 78.56 86 LYS A CA 1
ATOM 682 C C . LYS A 1 86 ? 19.950 -9.256 -29.603 1.00 78.56 86 LYS A C 1
ATOM 684 O O . LYS A 1 86 ? 20.992 -8.806 -30.060 1.00 78.56 86 LYS A O 1
ATOM 689 N N . PHE A 1 87 ? 18.755 -8.724 -29.846 1.00 77.38 87 PHE A N 1
ATOM 690 C CA . PHE A 1 87 ? 18.509 -7.550 -30.691 1.00 77.38 87 PHE A CA 1
ATOM 691 C C . PHE A 1 87 ? 17.875 -6.399 -29.909 1.00 77.38 87 PHE A C 1
ATOM 693 O O . PHE A 1 87 ? 17.573 -5.357 -30.483 1.00 77.38 87 PHE A O 1
ATOM 700 N N . ALA A 1 88 ? 17.627 -6.606 -28.617 1.00 74.12 88 ALA A N 1
ATOM 701 C CA . ALA A 1 88 ? 17.006 -5.618 -27.766 1.00 74.12 88 ALA A CA 1
ATOM 702 C C . ALA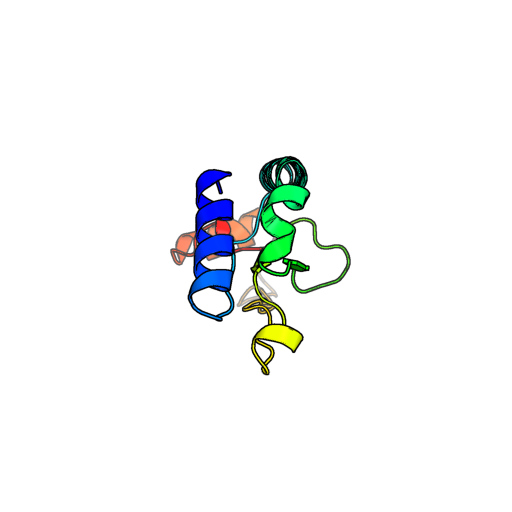 A 1 88 ? 18.073 -4.701 -27.177 1.00 74.12 88 ALA A C 1
ATOM 704 O O . ALA A 1 88 ? 19.084 -5.161 -26.640 1.00 74.12 88 ALA A O 1
ATOM 705 N N . GLU A 1 89 ? 17.811 -3.401 -27.234 1.00 76.56 89 GLU A N 1
ATOM 706 C CA . GLU A 1 89 ? 18.525 -2.450 -26.398 1.00 76.56 89 GLU A CA 1
ATOM 707 C C . GLU A 1 89 ? 18.226 -2.721 -24.917 1.00 76.56 89 GLU A C 1
ATOM 709 O O . GLU A 1 89 ? 17.277 -3.431 -24.558 1.00 76.56 89 GLU A O 1
ATOM 714 N N . LYS A 1 90 ? 19.065 -2.172 -24.032 1.00 79.44 90 LYS A N 1
ATOM 715 C CA . LYS A 1 90 ? 18.876 -2.312 -22.589 1.00 79.44 90 LYS A CA 1
ATOM 716 C C . LYS A 1 90 ? 17.542 -1.671 -22.200 1.00 79.44 90 LYS A C 1
ATOM 718 O O . LYS A 1 90 ? 17.428 -0.450 -22.192 1.00 79.44 90 LYS A O 1
ATOM 723 N N . CYS A 1 91 ? 16.569 -2.513 -21.859 1.00 77.6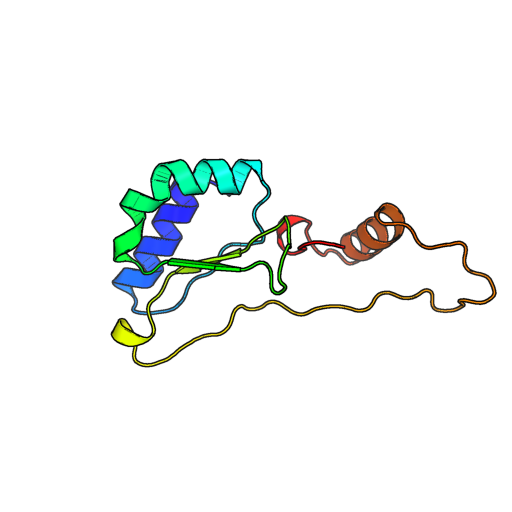9 91 CYS A N 1
ATOM 724 C CA . CYS A 1 91 ? 15.250 -2.079 -21.423 1.00 77.69 91 CYS A CA 1
ATOM 725 C C . CYS A 1 91 ? 15.394 -1.225 -20.160 1.00 77.69 91 CYS A C 1
ATOM 727 O O . CYS A 1 91 ? 16.002 -1.657 -19.175 1.00 77.69 91 CYS A O 1
ATOM 729 N N . ASN A 1 92 ? 14.901 0.007 -20.222 1.00 84.44 92 ASN A N 1
ATOM 730 C CA . ASN A 1 92 ? 14.921 0.933 -19.101 1.00 84.44 92 ASN A CA 1
ATOM 731 C C . ASN A 1 92 ? 13.536 0.998 -18.430 1.00 84.44 92 ASN A C 1
ATOM 733 O O . ASN A 1 92 ? 12.539 0.507 -18.961 1.00 84.44 92 ASN A O 1
ATOM 737 N N . HIS A 1 93 ? 13.466 1.643 -17.263 1.00 85.81 93 HIS A N 1
ATOM 738 C CA . HIS A 1 93 ? 12.231 1.794 -16.486 1.00 85.81 93 HIS A CA 1
ATOM 739 C C . HIS A 1 93 ? 11.059 2.374 -17.309 1.00 85.81 93 HIS A C 1
ATOM 741 O O . HIS A 1 93 ? 9.915 1.949 -17.157 1.00 85.81 93 HIS A O 1
ATOM 747 N N . ARG A 1 94 ? 11.317 3.348 -18.195 1.00 86.88 94 ARG A N 1
ATOM 748 C CA . ARG A 1 94 ? 10.278 3.988 -19.019 1.00 86.88 94 ARG A CA 1
ATOM 749 C C . ARG A 1 94 ? 9.715 3.028 -20.063 1.00 86.88 94 ARG A C 1
ATOM 751 O O . ARG A 1 94 ? 8.513 3.069 -20.304 1.00 86.88 94 ARG A O 1
ATOM 758 N N . ASP A 1 95 ? 10.554 2.183 -20.652 1.00 87.69 95 ASP A N 1
ATOM 759 C CA . ASP A 1 95 ? 10.120 1.211 -21.660 1.00 87.69 95 ASP A CA 1
ATOM 760 C C . ASP A 1 95 ? 9.170 0.180 -21.040 1.00 87.69 95 ASP A C 1
ATOM 762 O O . ASP A 1 95 ? 8.099 -0.085 -21.586 1.00 87.69 95 ASP A O 1
ATOM 766 N N . VAL A 1 96 ? 9.533 -0.349 -19.864 1.00 88.50 96 VAL A N 1
ATOM 767 C CA . VAL A 1 96 ? 8.697 -1.296 -19.111 1.00 88.50 96 VAL A CA 1
ATOM 768 C C . VAL A 1 96 ? 7.380 -0.638 -18.714 1.00 88.50 96 VAL A C 1
ATOM 770 O O . VAL A 1 96 ? 6.313 -1.183 -18.994 1.00 88.50 96 VAL A O 1
ATOM 773 N N . LEU A 1 97 ? 7.438 0.559 -18.125 1.00 90.19 97 LEU A N 1
ATOM 774 C CA . LEU A 1 97 ? 6.238 1.274 -17.704 1.00 90.19 97 LEU A CA 1
ATOM 775 C C . LEU A 1 97 ? 5.311 1.581 -18.888 1.00 90.19 97 LEU A C 1
ATOM 777 O O . LEU A 1 97 ? 4.106 1.361 -18.799 1.00 90.19 97 LEU A O 1
ATOM 781 N N . GLY A 1 98 ? 5.867 2.056 -20.003 1.00 90.12 98 GLY A N 1
ATOM 782 C CA . GLY A 1 98 ? 5.105 2.355 -21.211 1.00 90.12 98 GLY A CA 1
ATOM 783 C C . GLY A 1 98 ? 4.424 1.116 -21.791 1.00 90.12 98 GLY A C 1
ATOM 784 O O . GLY A 1 98 ? 3.253 1.181 -22.158 1.00 90.12 98 GLY A O 1
ATOM 785 N N . ALA A 1 99 ? 5.120 -0.024 -21.816 1.00 89.88 99 ALA A N 1
ATOM 786 C CA . ALA A 1 99 ? 4.554 -1.290 -22.270 1.00 89.88 99 ALA A CA 1
ATOM 787 C C . ALA A 1 99 ? 3.417 -1.776 -21.358 1.00 89.88 99 ALA A C 1
ATOM 789 O O . ALA A 1 99 ? 2.366 -2.170 -21.856 1.00 89.88 99 ALA A O 1
ATOM 790 N N . ILE A 1 100 ? 3.597 -1.702 -20.035 1.00 90.19 100 ILE A N 1
ATOM 791 C CA . ILE A 1 100 ? 2.567 -2.088 -19.061 1.00 90.19 100 ILE A CA 1
ATOM 792 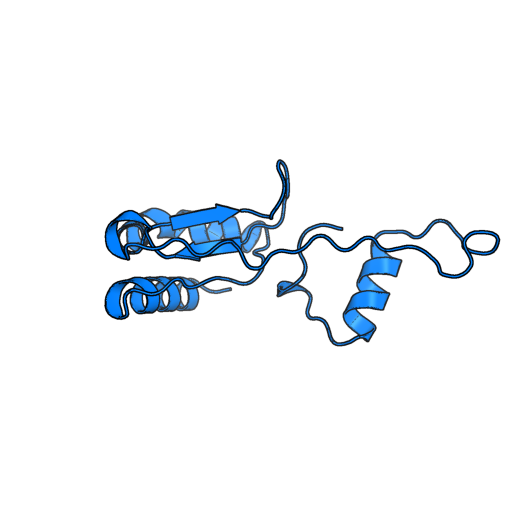C C . ILE A 1 100 ? 1.328 -1.195 -19.206 1.00 90.19 100 ILE A C 1
ATOM 794 O O . ILE A 1 100 ? 0.212 -1.699 -19.317 1.00 90.19 100 ILE A O 1
ATOM 798 N N . MET A 1 101 ? 1.513 0.125 -19.286 1.00 91.12 101 MET A N 1
ATOM 799 C CA . MET A 1 101 ? 0.402 1.066 -19.455 1.00 91.12 101 MET A CA 1
ATOM 800 C C . MET A 1 101 ? -0.323 0.884 -20.797 1.00 91.12 101 MET A C 1
ATOM 802 O O . MET A 1 101 ? -1.538 1.049 -20.860 1.00 91.12 101 MET A O 1
ATOM 806 N N . HIS A 1 102 ? 0.383 0.491 -21.865 1.00 93.25 102 HIS A N 1
ATOM 807 C CA . HIS A 1 102 ? -0.240 0.181 -23.157 1.00 93.25 102 HIS A CA 1
ATOM 808 C C . HIS A 1 102 ? -1.188 -1.029 -23.093 1.00 93.25 102 HIS A C 1
ATOM 810 O O . HIS A 1 102 ? -2.129 -1.108 -23.879 1.00 93.25 102 HIS A O 1
ATOM 816 N N . LEU A 1 103 ? -0.993 -1.941 -22.134 1.00 91.94 103 LEU A N 1
ATOM 817 C CA . LEU A 1 103 ? -1.909 -3.059 -21.876 1.00 91.94 103 LEU A CA 1
ATOM 818 C C . LEU A 1 103 ? -3.171 -2.635 -21.100 1.00 91.94 103 LEU A C 1
ATOM 820 O O . LEU A 1 103 ? -4.004 -3.483 -20.792 1.00 91.94 103 LEU A O 1
ATOM 824 N N . GLY A 1 104 ? -3.318 -1.346 -20.778 1.00 93.56 104 GLY A N 1
ATOM 825 C CA . GLY A 1 104 ? -4.432 -0.819 -19.988 1.00 93.56 104 GLY A CA 1
ATOM 826 C C . GLY A 1 104 ? -4.255 -0.991 -18.479 1.00 93.56 104 GLY A C 1
ATOM 827 O O . GLY A 1 104 ? -5.213 -0.816 -17.735 1.00 93.56 104 GLY A O 1
ATOM 828 N N . ILE A 1 105 ? -3.049 -1.337 -18.020 1.00 92.38 105 ILE A N 1
ATOM 829 C CA . ILE A 1 105 ? -2.740 -1.445 -16.593 1.00 92.38 105 ILE A CA 1
ATOM 830 C C . ILE A 1 105 ? -2.435 -0.047 -16.049 1.00 92.38 105 ILE A C 1
ATOM 832 O O . ILE A 1 105 ? -1.542 0.654 -16.530 1.00 92.38 105 ILE A O 1
ATOM 836 N N . GLU A 1 106 ? -3.187 0.360 -15.034 1.00 92.75 106 GLU A N 1
ATOM 837 C CA . GLU A 1 106 ? -3.107 1.696 -14.450 1.00 92.75 106 GLU A CA 1
ATOM 838 C C . GLU A 1 106 ? -1.868 1.866 -13.559 1.00 92.75 106 GLU A C 1
ATOM 840 O O . GLU A 1 106 ? -1.376 0.924 -12.941 1.00 92.75 106 GLU A O 1
ATOM 845 N N . ARG A 1 107 ? -1.345 3.095 -13.445 1.00 90.88 107 ARG A N 1
ATOM 846 C CA . ARG A 1 107 ? -0.109 3.348 -12.677 1.00 90.88 107 ARG A CA 1
ATOM 847 C C . ARG A 1 107 ? -0.249 3.029 -11.188 1.00 90.88 107 ARG A C 1
ATOM 849 O O . ARG A 1 107 ? 0.752 2.704 -10.549 1.00 90.88 107 ARG A O 1
ATOM 856 N N . GLU A 1 108 ? -1.449 3.167 -10.640 1.00 92.94 108 GLU A N 1
ATOM 857 C CA . GLU A 1 108 ? -1.737 2.944 -9.222 1.00 92.94 108 GLU A CA 1
ATOM 858 C C . GLU A 1 108 ? -1.725 1.463 -8.831 1.00 92.94 108 GLU A C 1
ATOM 860 O O . GLU A 1 108 ? -1.396 1.139 -7.695 1.00 92.94 108 GLU A O 1
ATOM 865 N N . VAL A 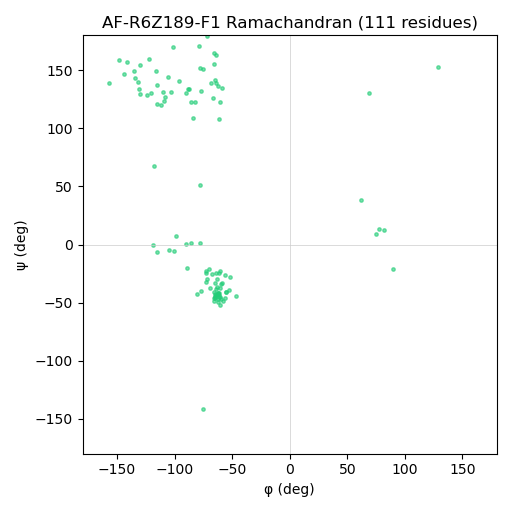1 109 ? -1.960 0.539 -9.767 1.00 94.06 109 VAL A N 1
ATOM 866 C CA . VAL A 1 109 ? -1.836 -0.906 -9.498 1.00 94.06 109 VAL A CA 1
ATOM 867 C C . VAL A 1 109 ? -0.406 -1.431 -9.676 1.00 94.06 109 VAL A C 1
ATOM 869 O O . VAL A 1 109 ? -0.157 -2.618 -9.480 1.00 94.06 109 VAL A O 1
ATOM 872 N N . ILE A 1 110 ? 0.548 -0.557 -10.017 1.00 93.81 110 ILE A N 1
ATOM 873 C CA . ILE A 1 110 ? 1.956 -0.906 -10.235 1.00 93.81 110 ILE A CA 1
ATOM 874 C C . ILE A 1 110 ? 2.813 -0.348 -9.093 1.00 93.81 110 ILE A C 1
ATOM 876 O O . ILE A 1 110 ? 2.852 0.870 -8.863 1.00 93.81 110 ILE A O 1
ATOM 880 N N . GLY A 1 111 ? 3.550 -1.244 -8.436 1.00 93.38 111 GLY A N 1
ATOM 881 C CA . GLY A 1 111 ? 4.586 -0.915 -7.460 1.00 93.38 111 GLY A CA 1
ATOM 882 C C . GLY A 1 111 ? 5.875 -0.408 -8.117 1.00 93.38 111 GLY A C 1
ATOM 883 O O . GLY A 1 111 ? 5.843 0.352 -9.097 1.00 93.38 111 GLY A O 1
ATOM 884 N N . ASP A 1 112 ? 7.006 -0.814 -7.553 1.00 92.75 112 ASP A N 1
ATOM 885 C CA . ASP A 1 112 ? 8.339 -0.491 -8.065 1.00 92.75 112 ASP A CA 1
ATOM 886 C C . ASP A 1 112 ? 8.704 -1.372 -9.275 1.00 92.75 112 ASP A C 1
ATOM 888 O O . ASP A 1 112 ? 8.200 -2.491 -9.412 1.00 92.75 112 ASP A O 1
ATOM 892 N N . ILE A 1 113 ? 9.554 -0.847 -10.167 1.00 89.38 113 ILE A N 1
ATOM 893 C CA . ILE A 1 113 ? 9.997 -1.477 -11.426 1.00 89.38 113 ILE A CA 1
ATOM 894 C C . ILE A 1 113 ? 11.522 -1.464 -11.499 1.00 89.38 113 ILE A C 1
ATOM 896 O O . ILE A 1 113 ? 12.098 -0.368 -11.307 1.00 89.38 113 ILE A O 1
#

Mean predicted aligned error: 4.0 Å

Secondary structure (DSSP, 8-state):
--HHHHHHHHHHHHHHT--EE--PBPHHHHHHHHHHHHHHGGG-EEEE-SSTT-SSBEEEE--HHHHSS-------------TTTTT-----HHHHHHHHHHTT--GGG----

Sequence (113 aa):
MTKERLKDLAEVSFSQGRYTFTHFLSLAEQDEFYTIEPELRYAGITVSGGCDGTERQMIRFGSPEEFGYEEAFPISCIHCRPMAAKFAEKCNHRDVLGAIMHLGIEREVIGDI

pLDDT: mean 93.27, std 5.72, range [74.12, 98.56]

Nearest PDB structures (foldseek):
  8cwo-assembly1_H  TM=4.780E-01  e=2.076E+00  Cutibacterium acnes
  9g8c-assembly1_B  TM=2.308E-01  e=1.502E+00  Agrobacterium fabrum str. C58
  6g1z-assembly1_A  TM=1.992E-01  e=2.215E+00  Agrobacterium fabrum str. C58

Solvent-accessible surface area (backbone atoms only — not comparable to full-atom values): 6926 Å² total; per-residue (Å²): 134,52,74,66,58,53,51,50,41,26,49,52,9,52,77,67,62,40,76,33,69,56,56,37,31,52,65,70,47,46,54,56,44,63,76,47,43,82,81,45,53,88,16,27,78,47,78,50,46,82,53,91,90,54,76,25,33,25,47,36,23,40,42,45,84,80,57,74,52,80,82,77,79,98,66,80,91,78,91,84,74,68,93,56,61,95,78,48,72,88,83,46,70,65,57,54,51,50,55,46,43,73,74,70,49,57,76,46,80,44,60,79,127

Radius of gyration: 16.85 Å; Cα contacts (8 Å, |Δi|>4): 141; chains: 1; bounding box: 38×28×46 Å